Protein AF-A0AB34I446-F1 (afdb_monomer_lite)

Sequence (141 aa):
MFCSHTPAHKYYLTADPTSGAVFLSDTNSRRVFKIKSTVVVKDLIKNSEVVAGTGDQCLPFDDTRCGDGGKATEATLTNPRGITVDKSGLIYFVDGTMIRRIDQNGVISTLLGSNDLTSARPLSCDSVMDISQVKGESFVC

Radius of gyration: 16.6 Å; chains: 1; bounding box: 47×34×46 Å

Structure (mmCIF, N/CA/C/O backbone):
data_AF-A0AB34I446-F1
#
_entry.id   AF-A0AB34I446-F1
#
loop_
_atom_site.group_PDB
_atom_site.id
_atom_site.type_symbol
_atom_site.label_atom_id
_atom_site.label_alt_id
_atom_site.label_comp_id
_atom_site.label_asym_id
_atom_site.label_entity_id
_atom_site.label_seq_id
_atom_site.pdbx_PDB_ins_code
_atom_site.Cartn_x
_atom_site.Cartn_y
_atom_site.Cartn_z
_atom_site.occupancy
_atom_site.B_iso_or_equiv
_atom_site.auth_seq_id
_atom_site.auth_comp_id
_atom_site.auth_asym_id
_atom_site.auth_atom_id
_atom_site.pdbx_PDB_model_num
ATOM 1 N N . MET A 1 1 ? -29.047 14.288 -5.612 1.00 36.94 1 MET A N 1
ATOM 2 C CA . MET A 1 1 ? -28.137 13.231 -5.122 1.00 36.94 1 MET A CA 1
ATOM 3 C C . MET A 1 1 ? -26.791 13.493 -5.777 1.00 36.94 1 MET A C 1
ATOM 5 O O . MET A 1 1 ? -26.695 13.361 -6.987 1.00 36.94 1 MET A O 1
ATOM 9 N N . PHE A 1 2 ? -25.838 14.074 -5.046 1.00 31.22 2 PHE A N 1
ATOM 10 C CA . PHE A 1 2 ? -24.624 14.648 -5.638 1.00 31.22 2 PHE A CA 1
ATOM 11 C C . PHE A 1 2 ? -23.669 13.547 -6.122 1.00 31.22 2 PHE A C 1
ATOM 13 O O . PHE A 1 2 ? -22.964 12.932 -5.328 1.00 31.22 2 PHE A O 1
ATOM 20 N N . CYS A 1 3 ? -23.638 13.324 -7.437 1.00 32.50 3 CYS A N 1
ATOM 21 C CA . CYS A 1 3 ? -22.506 12.715 -8.126 1.00 32.50 3 CYS A CA 1
ATOM 22 C C . CYS A 1 3 ? -21.363 13.740 -8.150 1.00 32.50 3 CYS A C 1
ATOM 24 O O . CYS A 1 3 ? -21.472 14.771 -8.812 1.00 32.50 3 CYS A O 1
ATOM 26 N N . SER A 1 4 ? -20.280 13.486 -7.413 1.00 30.44 4 SER A N 1
ATOM 27 C CA . SER A 1 4 ? -19.069 14.310 -7.493 1.00 30.44 4 SER A CA 1
ATOM 28 C C . SER A 1 4 ? -18.343 14.022 -8.808 1.00 30.44 4 SER A C 1
ATOM 30 O O . SER A 1 4 ? -17.800 12.939 -9.008 1.00 30.44 4 SER A O 1
ATOM 32 N N . HIS A 1 5 ? -18.356 15.002 -9.708 1.00 40.25 5 HIS A N 1
ATOM 33 C CA . HIS A 1 5 ? -17.765 14.976 -11.048 1.00 40.25 5 HIS A CA 1
ATOM 34 C C . HIS A 1 5 ? -16.268 15.359 -11.052 1.00 40.25 5 HIS A C 1
ATOM 36 O O . HIS A 1 5 ? -15.796 16.067 -11.938 1.00 40.25 5 HIS A O 1
ATOM 42 N N . THR A 1 6 ? -15.489 14.884 -10.076 1.00 44.66 6 THR A N 1
ATOM 43 C CA . THR A 1 6 ? -14.024 15.049 -10.050 1.00 44.66 6 THR A CA 1
ATOM 44 C C . THR A 1 6 ? -13.333 13.680 -9.964 1.00 44.66 6 THR A C 1
ATOM 46 O O . THR A 1 6 ? -13.496 12.977 -8.970 1.00 44.66 6 THR A O 1
ATOM 49 N N . PRO A 1 7 ? -12.506 13.269 -10.950 1.00 56.53 7 PRO A N 1
ATOM 50 C CA . PRO A 1 7 ? -11.760 12.002 -10.895 1.00 56.53 7 PRO A CA 1
ATOM 51 C C . PRO A 1 7 ? -10.627 11.970 -9.847 1.00 56.53 7 PRO A C 1
ATOM 53 O O . PRO A 1 7 ? -9.831 11.033 -9.852 1.00 56.53 7 PRO A O 1
ATOM 56 N N . ALA A 1 8 ? -10.499 13.001 -9.006 1.00 52.75 8 ALA A N 1
ATOM 5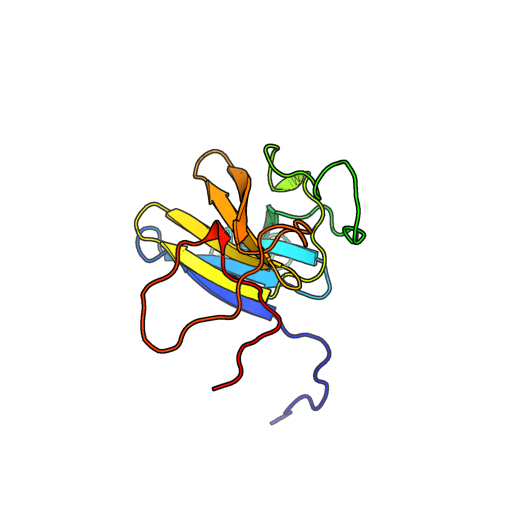7 C CA . ALA A 1 8 ? -9.257 13.362 -8.318 1.00 52.75 8 ALA A CA 1
ATOM 58 C C . ALA A 1 8 ? -8.957 12.557 -7.042 1.00 52.75 8 ALA A C 1
ATOM 60 O O . ALA A 1 8 ? -7.817 12.539 -6.592 1.00 52.75 8 ALA A O 1
ATOM 61 N N . HIS A 1 9 ? -9.940 11.853 -6.482 1.00 61.72 9 HIS A N 1
ATOM 62 C CA . HIS A 1 9 ? -9.770 11.100 -5.236 1.00 61.72 9 HIS A CA 1
ATOM 63 C C . HIS A 1 9 ? -10.228 9.659 -5.422 1.00 61.72 9 HIS A C 1
ATOM 65 O O . HIS A 1 9 ? -11.238 9.225 -4.872 1.00 61.72 9 HIS A O 1
ATOM 71 N N . LYS A 1 10 ? -9.497 8.920 -6.262 1.00 75.81 10 LYS A N 1
ATOM 72 C CA . LYS A 1 10 ? -9.679 7.473 -6.369 1.00 75.81 10 LYS A CA 1
ATOM 73 C C . LYS A 1 10 ? -8.974 6.814 -5.195 1.00 75.81 10 LYS A C 1
ATOM 75 O O . LYS A 1 10 ? -7.762 6.914 -5.062 1.00 75.81 10 LYS A O 1
ATOM 80 N N . TYR A 1 11 ? -9.756 6.138 -4.374 1.00 87.06 11 TYR A N 1
ATOM 81 C CA . TYR A 1 11 ? -9.274 5.238 -3.343 1.00 87.06 11 TYR A CA 1
ATOM 82 C C . TYR A 1 11 ? -9.821 3.839 -3.620 1.00 87.06 11 TYR A C 1
ATOM 84 O O . TYR A 1 11 ? -10.874 3.681 -4.243 1.00 87.06 11 TYR A O 1
ATOM 92 N N . TYR A 1 12 ? -9.097 2.822 -3.172 1.00 91.62 12 TYR A N 1
ATOM 93 C CA . TYR A 1 12 ? -9.455 1.423 -3.378 1.00 91.62 12 TYR A CA 1
ATOM 94 C C . TYR A 1 12 ? -9.624 0.746 -2.027 1.00 91.62 12 TYR A C 1
ATOM 96 O O . TYR A 1 12 ? -8.845 0.989 -1.110 1.00 91.62 12 TYR A O 1
ATOM 104 N N . LEU A 1 13 ? -10.647 -0.093 -1.909 1.00 93.25 13 LEU A N 1
ATOM 105 C CA . LEU A 1 13 ? -10.991 -0.795 -0.680 1.00 93.25 13 LEU A CA 1
ATOM 106 C C . LEU A 1 13 ? -10.922 -2.299 -0.917 1.00 93.25 13 LEU A C 1
ATOM 108 O O . LEU A 1 13 ? -11.331 -2.781 -1.971 1.00 93.25 13 LEU A O 1
ATOM 112 N N . THR A 1 14 ? -10.465 -3.034 0.087 1.00 93.44 14 THR A N 1
ATOM 113 C CA . THR A 1 14 ? -10.576 -4.493 0.132 1.00 93.44 14 THR A CA 1
ATOM 114 C C . THR A 1 14 ? -10.824 -4.937 1.563 1.00 93.44 14 THR A C 1
ATOM 116 O O . THR A 1 14 ? -10.402 -4.270 2.507 1.00 93.44 14 THR A O 1
ATOM 119 N N . ALA A 1 15 ? -11.495 -6.069 1.727 1.00 93.31 15 ALA A N 1
ATOM 120 C CA . ALA A 1 15 ? -11.577 -6.752 3.007 1.00 93.31 15 ALA A CA 1
ATOM 121 C C . ALA A 1 15 ? -10.652 -7.969 2.982 1.00 93.31 15 ALA A C 1
ATOM 123 O O . ALA A 1 15 ? -10.530 -8.633 1.953 1.00 93.31 15 ALA A O 1
ATOM 124 N N . ASP A 1 16 ? -10.008 -8.254 4.107 1.00 92.25 16 ASP A N 1
ATOM 125 C CA . ASP A 1 16 ? -9.361 -9.538 4.329 1.00 92.25 16 ASP A CA 1
ATOM 126 C C . ASP A 1 16 ? -10.448 -10.613 4.495 1.00 92.25 16 ASP A C 1
ATOM 128 O O . ASP A 1 16 ? -11.288 -10.489 5.395 1.00 92.25 16 ASP A O 1
ATOM 132 N N . PRO A 1 17 ? -10.457 -11.659 3.650 1.00 89.31 17 PRO A N 1
ATOM 133 C CA . PRO A 1 17 ? -11.460 -12.716 3.714 1.00 89.31 17 PRO A CA 1
ATOM 134 C C . PRO A 1 17 ? -11.420 -13.524 5.018 1.00 89.31 17 PRO A C 1
ATOM 136 O O . PRO A 1 17 ? -12.424 -14.143 5.365 1.00 89.31 17 PRO A O 1
ATOM 139 N N . THR A 1 18 ? -10.290 -13.541 5.729 1.00 89.50 18 THR A N 1
ATOM 140 C CA . THR A 1 18 ? -10.108 -14.338 6.947 1.00 89.50 18 THR A CA 1
ATOM 141 C C . THR A 1 18 ? -10.444 -13.530 8.199 1.00 89.50 18 THR A C 1
ATOM 143 O O . THR A 1 18 ? -11.219 -13.987 9.035 1.00 89.50 18 THR A O 1
ATOM 146 N N . SER A 1 19 ? -9.881 -12.325 8.346 1.00 87.75 19 SER A N 1
ATOM 147 C CA . SER A 1 19 ? -10.090 -11.501 9.549 1.00 87.75 19 SER A CA 1
ATOM 148 C C . SER A 1 19 ? -11.263 -10.523 9.455 1.00 87.75 19 SER A C 1
ATOM 150 O O . SER A 1 19 ? -11.687 -9.976 10.473 1.00 87.75 19 SER A O 1
ATOM 152 N N . GLY A 1 20 ? -11.769 -10.250 8.249 1.00 88.31 20 GLY A N 1
ATOM 153 C CA . GLY A 1 20 ? -12.748 -9.189 8.007 1.00 88.31 20 GLY A CA 1
ATOM 154 C C . GLY A 1 20 ? -12.178 -7.770 8.143 1.00 88.31 20 GLY A C 1
ATOM 155 O O . GLY A 1 20 ? -12.940 -6.803 8.108 1.00 88.31 20 GLY A O 1
ATOM 156 N N . ALA A 1 21 ? -10.858 -7.612 8.304 1.00 90.50 21 ALA A N 1
ATOM 157 C CA . ALA A 1 21 ? -10.219 -6.302 8.358 1.00 90.50 21 ALA A CA 1
ATOM 158 C C . ALA A 1 21 ? -10.349 -5.570 7.017 1.00 90.50 21 ALA A C 1
ATOM 160 O O . ALA A 1 21 ? -10.143 -6.158 5.958 1.00 90.50 21 ALA A O 1
ATOM 161 N N . VAL A 1 22 ? -10.652 -4.273 7.060 1.00 92.75 22 VAL A N 1
ATOM 162 C CA . VAL A 1 22 ? -10.801 -3.449 5.854 1.00 92.75 22 VAL A CA 1
ATOM 163 C C . VAL A 1 22 ? -9.530 -2.647 5.617 1.00 92.75 22 VAL A C 1
ATOM 165 O O . VAL A 1 22 ? -9.046 -1.956 6.516 1.00 92.75 22 VAL A O 1
ATOM 168 N N . PHE A 1 23 ? -9.023 -2.711 4.391 1.00 94.19 23 PHE A N 1
ATOM 169 C CA . PHE A 1 23 ? -7.867 -1.963 3.925 1.00 94.19 23 PHE A CA 1
ATOM 170 C C . PHE A 1 23 ? -8.281 -0.933 2.881 1.00 94.19 23 PHE A C 1
ATOM 172 O O . PHE A 1 23 ? -9.158 -1.183 2.053 1.00 94.19 23 PHE A O 1
ATOM 179 N N . LEU A 1 24 ? -7.626 0.221 2.927 1.00 93.81 24 LEU A N 1
ATOM 180 C CA . LEU A 1 24 ? -7.850 1.370 2.064 1.00 93.81 24 LEU A CA 1
ATOM 181 C C . LEU A 1 24 ? -6.519 1.782 1.440 1.00 93.81 24 LEU A C 1
ATOM 183 O O . LEU A 1 24 ? -5.591 2.149 2.149 1.00 93.81 24 LEU A O 1
ATOM 187 N N . SER A 1 25 ? -6.438 1.768 0.121 1.00 93.44 25 SER A N 1
ATOM 188 C CA . SER A 1 25 ? -5.324 2.325 -0.642 1.00 93.44 25 SER A CA 1
ATOM 189 C C . SER A 1 25 ? -5.734 3.708 -1.133 1.00 93.44 25 SER A C 1
ATOM 191 O O . SER A 1 25 ? -6.664 3.822 -1.938 1.00 93.44 25 SER A O 1
ATOM 193 N N . ASP A 1 26 ? -5.095 4.755 -0.609 1.00 91.75 26 ASP A N 1
ATOM 194 C CA . ASP A 1 26 ? -5.336 6.129 -1.037 1.00 91.75 26 ASP A CA 1
ATOM 195 C C . ASP A 1 26 ? -4.184 6.630 -1.907 1.00 91.75 26 ASP A C 1
ATOM 197 O O . ASP A 1 26 ? -3.049 6.844 -1.471 1.00 91.75 26 ASP A O 1
ATOM 201 N N . THR A 1 27 ? -4.530 6.850 -3.169 1.00 89.88 27 THR A N 1
ATOM 202 C CA . THR A 1 27 ? -3.639 7.322 -4.214 1.00 89.88 27 THR A CA 1
ATOM 203 C C . THR A 1 27 ? -3.086 8.722 -3.916 1.00 89.88 27 THR A C 1
ATOM 205 O O . THR A 1 27 ? -1.937 9.001 -4.250 1.00 89.88 27 THR A O 1
ATOM 208 N N . ASN A 1 28 ? -3.859 9.599 -3.265 1.00 88.56 28 ASN A N 1
ATOM 209 C CA . ASN A 1 28 ? -3.458 10.992 -3.048 1.00 88.56 28 ASN A CA 1
ATOM 210 C C . ASN A 1 28 ? -2.537 11.156 -1.833 1.00 88.56 28 ASN A C 1
ATOM 212 O O . ASN A 1 28 ? -1.540 11.869 -1.903 1.00 88.56 28 ASN A O 1
ATOM 216 N N . SER A 1 29 ? -2.844 10.474 -0.727 1.00 90.56 29 SER A N 1
ATOM 217 C CA . SER A 1 29 ? -1.955 10.466 0.440 1.00 90.56 29 SER A CA 1
ATOM 218 C C . SER A 1 29 ? -0.756 9.537 0.282 1.00 90.56 29 SER A C 1
ATOM 220 O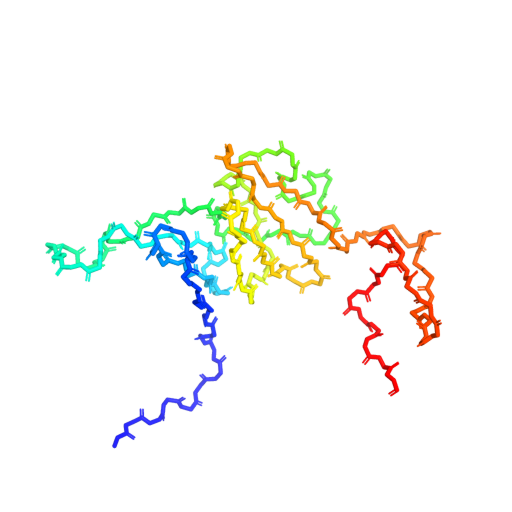 O . SER A 1 29 ? 0.124 9.580 1.134 1.00 90.56 29 SER A O 1
ATOM 222 N N . ARG A 1 30 ? -0.709 8.720 -0.785 1.00 92.81 30 ARG A N 1
ATOM 223 C CA . ARG A 1 30 ? 0.350 7.728 -1.051 1.00 92.81 30 ARG A CA 1
ATOM 224 C C . ARG A 1 30 ? 0.555 6.787 0.127 1.00 92.81 30 ARG A C 1
ATOM 226 O O . ARG A 1 30 ? 1.679 6.443 0.492 1.00 92.81 30 ARG A O 1
ATOM 233 N N . ARG A 1 31 ? -0.559 6.406 0.745 1.00 94.69 31 ARG A N 1
ATOM 234 C CA . ARG A 1 31 ? -0.587 5.549 1.922 1.00 94.69 31 ARG A CA 1
ATOM 235 C C . ARG A 1 31 ? -1.641 4.473 1.769 1.00 94.69 31 ARG A C 1
ATOM 237 O O . ARG A 1 31 ? -2.710 4.679 1.193 1.00 94.69 31 ARG A O 1
ATOM 244 N N . VAL A 1 32 ? -1.321 3.323 2.338 1.00 95.12 32 VAL A N 1
ATOM 245 C CA . VAL A 1 32 ? -2.256 2.225 2.542 1.00 95.12 32 VAL A CA 1
ATOM 246 C C . VAL A 1 32 ? -2.610 2.194 4.017 1.00 95.12 32 VAL A C 1
ATOM 248 O O . VAL A 1 32 ? -1.730 2.194 4.878 1.00 95.12 32 VAL A O 1
ATOM 251 N N . PHE A 1 33 ? -3.901 2.158 4.310 1.00 95.12 33 PHE A N 1
ATOM 252 C CA . PHE A 1 33 ? -4.446 2.159 5.652 1.00 95.12 33 PHE A CA 1
ATOM 253 C C . PHE A 1 33 ? -5.196 0.867 5.953 1.00 95.12 33 PHE A C 1
ATOM 255 O O . PHE A 1 33 ? -5.826 0.281 5.077 1.00 95.12 33 PHE A O 1
ATOM 262 N N . LYS A 1 34 ? -5.200 0.480 7.223 1.00 94.19 34 LYS A N 1
ATOM 263 C CA . LYS A 1 34 ? -6.095 -0.518 7.805 1.00 94.19 34 LYS A CA 1
ATOM 264 C C . LYS A 1 34 ? -7.077 0.186 8.726 1.00 94.19 34 LYS A C 1
ATOM 266 O O . LYS A 1 34 ? -6.689 1.040 9.522 1.00 94.19 34 LYS A O 1
ATOM 271 N N . ILE A 1 35 ? -8.350 -0.164 8.626 1.00 92.31 35 ILE A N 1
ATOM 272 C CA . ILE A 1 35 ? -9.388 0.352 9.516 1.00 92.31 35 ILE A CA 1
ATOM 273 C C . ILE A 1 35 ? -9.350 -0.427 10.836 1.00 92.31 35 ILE A C 1
ATOM 275 O O . ILE A 1 35 ? -9.339 -1.657 10.831 1.00 92.31 35 ILE A O 1
ATOM 279 N N . LYS A 1 36 ? -9.321 0.287 11.968 1.00 88.25 36 LYS A N 1
ATOM 280 C CA . LYS A 1 36 ? -9.161 -0.307 13.308 1.00 88.25 36 LYS A CA 1
ATOM 281 C C . LYS A 1 36 ? -10.436 -0.970 13.820 1.00 88.25 36 LYS A C 1
ATOM 283 O O . LYS A 1 36 ? -10.380 -2.069 14.357 1.00 88.25 36 LYS A O 1
ATOM 288 N N . SER A 1 37 ? -11.577 -0.299 13.685 1.00 84.00 37 SER A N 1
ATOM 289 C CA . SER A 1 37 ? -12.879 -0.786 14.153 1.00 84.00 37 SER A CA 1
ATOM 290 C C . SER A 1 37 ? -13.963 -0.475 13.130 1.00 84.00 37 SER A C 1
ATOM 292 O O . SER A 1 37 ? -14.036 0.634 12.604 1.00 84.00 37 SER A O 1
ATOM 294 N N . THR A 1 38 ? -14.831 -1.445 12.859 1.00 77.69 38 THR A N 1
ATOM 295 C CA . THR A 1 38 ? -15.979 -1.300 11.948 1.00 77.69 38 THR A CA 1
ATOM 296 C C . THR A 1 38 ? -17.321 -1.216 12.682 1.00 77.69 38 THR A C 1
ATOM 298 O O . THR A 1 38 ? -18.340 -0.998 12.036 1.00 77.69 38 THR A O 1
ATOM 301 N N . VAL A 1 39 ? -17.341 -1.362 14.016 1.00 78.56 39 VAL A N 1
ATOM 302 C CA . VAL A 1 39 ? -18.584 -1.534 14.799 1.00 78.56 39 VAL A CA 1
ATOM 303 C C . VAL A 1 39 ? -18.904 -0.323 15.675 1.00 78.56 39 VAL A C 1
ATOM 305 O O . VAL A 1 39 ? -19.992 0.236 15.586 1.00 78.56 39 VAL A O 1
ATOM 308 N N . VAL A 1 40 ? -17.965 0.115 16.518 1.00 74.06 40 VAL A N 1
ATOM 309 C CA . VAL A 1 40 ? -18.124 1.319 17.348 1.00 74.06 40 VAL A CA 1
ATOM 310 C C . VAL A 1 40 ? -16.851 2.136 17.246 1.00 74.06 40 VAL A C 1
ATOM 312 O O . VAL A 1 40 ? -15.762 1.654 17.569 1.00 74.06 40 VAL A O 1
ATOM 315 N N . VAL A 1 41 ? -16.992 3.376 16.787 1.00 76.69 41 VAL A N 1
ATOM 316 C CA . VAL A 1 41 ? -15.871 4.281 16.549 1.00 76.69 41 VAL A CA 1
ATOM 317 C C . VAL A 1 41 ? -16.108 5.555 17.348 1.00 76.69 41 VAL A C 1
ATOM 319 O O . VAL A 1 41 ? -17.017 6.318 17.041 1.00 76.69 41 VAL A O 1
ATOM 322 N N . LYS A 1 42 ? -15.301 5.770 18.395 1.00 73.81 42 LYS A N 1
ATOM 323 C CA . LYS A 1 42 ? -15.362 6.990 19.221 1.00 73.81 42 LYS A CA 1
ATOM 324 C C . LYS A 1 42 ? -14.849 8.219 18.462 1.00 73.81 42 LYS A C 1
ATOM 326 O O . LYS A 1 42 ? -15.463 9.271 18.546 1.00 73.81 42 LYS A O 1
ATOM 331 N N . ASP A 1 43 ? -13.777 8.045 17.685 1.00 81.50 43 ASP A N 1
ATOM 332 C CA . ASP A 1 43 ? -13.168 9.078 16.842 1.00 81.50 43 ASP A CA 1
ATOM 333 C C . ASP A 1 43 ? -13.010 8.562 15.409 1.00 81.50 43 ASP A C 1
ATOM 335 O O . ASP A 1 43 ? -12.088 7.800 15.109 1.00 81.50 43 ASP A O 1
ATOM 339 N N . LEU A 1 44 ? -13.890 8.998 14.503 1.00 77.88 44 LEU A N 1
ATOM 340 C CA . LEU A 1 44 ? -13.861 8.584 13.092 1.00 77.88 44 LEU A CA 1
ATOM 341 C C . LEU A 1 44 ? -12.532 8.936 12.406 1.00 77.88 44 LEU A C 1
ATOM 343 O O . LEU A 1 44 ? -12.051 8.186 11.562 1.00 77.88 44 LEU A O 1
ATOM 347 N N . ILE A 1 45 ? -11.903 10.036 12.823 1.00 78.75 45 ILE A N 1
ATOM 348 C CA . ILE A 1 45 ? -10.656 10.548 12.239 1.00 78.75 45 ILE A CA 1
ATOM 349 C C . ILE A 1 45 ? -9.448 9.663 12.601 1.00 78.75 45 ILE A C 1
ATOM 351 O O . ILE A 1 45 ? -8.496 9.576 11.834 1.00 78.75 45 ILE A O 1
ATOM 355 N N . LYS A 1 46 ? -9.473 8.977 13.752 1.00 84.25 46 LYS A N 1
ATOM 356 C CA . LYS A 1 46 ? -8.351 8.148 14.247 1.00 84.25 46 LYS A CA 1
ATOM 357 C C . LYS A 1 46 ? -8.561 6.646 14.044 1.00 84.25 46 LYS A C 1
ATOM 359 O O . LYS A 1 46 ? -7.781 5.833 14.552 1.00 84.25 46 LYS A O 1
ATOM 364 N N . ASN A 1 47 ? -9.603 6.277 13.302 1.00 88.38 47 ASN A N 1
ATOM 365 C CA . ASN A 1 47 ? -10.000 4.894 13.062 1.00 88.38 47 ASN A CA 1
ATOM 366 C C . ASN A 1 47 ? -9.201 4.197 11.948 1.00 88.38 47 ASN A C 1
ATOM 368 O O . ASN A 1 47 ? -9.571 3.114 11.503 1.00 88.38 47 ASN A O 1
ATOM 372 N N . SER A 1 48 ? -8.108 4.802 11.494 1.00 90.81 48 SER A N 1
ATOM 373 C CA . SER A 1 48 ? -7.181 4.213 10.538 1.00 90.81 48 SER A CA 1
ATOM 374 C C . SER A 1 48 ? -5.788 4.054 11.143 1.00 90.81 48 SER A C 1
ATOM 376 O O . SER A 1 48 ? -5.383 4.752 12.079 1.00 90.81 48 SER A O 1
ATOM 378 N N . GLU A 1 49 ? -5.062 3.081 10.619 1.00 93.25 49 GLU A N 1
ATOM 379 C CA . GLU A 1 49 ? -3.662 2.801 10.897 1.00 93.25 49 GLU A CA 1
ATOM 380 C C . GLU A 1 49 ? -2.918 2.730 9.569 1.00 93.25 49 GLU A C 1
ATOM 382 O O . GLU A 1 49 ? -3.438 2.160 8.614 1.00 93.25 49 GLU A O 1
ATOM 387 N N . VAL A 1 50 ? -1.726 3.320 9.490 1.00 94.56 50 VAL A N 1
ATOM 388 C CA . VAL A 1 50 ? -0.892 3.229 8.287 1.00 94.56 50 VAL A CA 1
ATOM 389 C C . VAL A 1 50 ? -0.266 1.842 8.242 1.00 94.56 50 VAL A C 1
ATOM 391 O O . VAL A 1 50 ? 0.439 1.450 9.163 1.00 94.56 50 VAL A O 1
ATOM 394 N N . VAL A 1 51 ? -0.520 1.124 7.156 1.00 95.56 51 VAL A N 1
ATOM 395 C CA . VAL A 1 51 ? 0.086 -0.179 6.861 1.00 95.56 51 VAL A CA 1
ATOM 396 C C . VAL A 1 51 ? 1.294 -0.003 5.953 1.00 95.56 51 VAL A C 1
ATOM 398 O O . VAL A 1 51 ? 2.292 -0.696 6.120 1.00 95.56 51 VAL A O 1
ATOM 401 N N . ALA A 1 52 ? 1.218 0.939 5.009 1.00 95.44 52 ALA A N 1
ATOM 402 C CA . ALA A 1 52 ? 2.330 1.262 4.129 1.00 95.44 52 ALA A CA 1
ATOM 403 C C . ALA A 1 52 ? 2.332 2.723 3.692 1.00 95.44 52 ALA A C 1
ATOM 405 O O . ALA A 1 52 ? 1.268 3.335 3.564 1.00 95.44 52 ALA A O 1
ATOM 406 N N . GLY A 1 53 ? 3.522 3.241 3.393 1.00 94.69 53 GLY A N 1
ATOM 407 C CA . GLY A 1 53 ? 3.709 4.585 2.864 1.00 94.69 53 GLY A CA 1
ATOM 408 C C . GLY A 1 53 ? 4.040 5.620 3.935 1.00 94.69 53 GLY A C 1
ATOM 409 O O . GLY A 1 53 ? 3.283 5.818 4.888 1.00 94.69 53 GLY A O 1
ATOM 410 N N . THR A 1 54 ? 5.117 6.373 3.721 1.00 94.06 54 THR A N 1
ATOM 411 C CA . THR A 1 54 ? 5.401 7.603 4.482 1.00 94.06 54 THR A CA 1
ATOM 412 C C . THR A 1 54 ? 4.530 8.777 4.027 1.00 94.06 54 THR A C 1
ATOM 414 O O . THR A 1 54 ? 4.324 9.731 4.774 1.00 94.06 54 THR A O 1
ATOM 417 N N . GLY A 1 55 ? 3.951 8.700 2.826 1.00 91.69 55 GLY A N 1
ATOM 418 C CA . GLY A 1 55 ? 3.243 9.788 2.144 1.00 91.69 55 GLY A CA 1
ATOM 419 C C . GLY A 1 55 ? 4.101 10.567 1.141 1.00 91.69 55 GLY A C 1
ATOM 420 O O . GLY A 1 55 ? 3.562 11.323 0.330 1.00 91.69 55 GLY A O 1
ATOM 421 N N . ASP A 1 56 ? 5.414 10.339 1.133 1.00 90.75 56 ASP A N 1
ATOM 422 C CA . ASP A 1 56 ? 6.312 10.907 0.129 1.00 90.75 56 ASP A CA 1
ATOM 423 C C . ASP A 1 56 ? 6.256 10.107 -1.178 1.00 90.75 56 ASP A C 1
ATOM 425 O O . ASP A 1 56 ? 5.965 8.907 -1.181 1.00 90.75 56 ASP A O 1
ATOM 429 N N . GLN A 1 57 ? 6.528 10.775 -2.306 1.00 88.62 57 GLN A N 1
ATOM 430 C CA . GLN A 1 57 ? 6.626 10.081 -3.593 1.00 88.62 57 GLN A CA 1
ATOM 431 C C . GLN A 1 57 ? 7.923 9.293 -3.655 1.00 88.62 57 GLN A C 1
ATOM 433 O O . GLN A 1 57 ? 8.990 9.879 -3.478 1.00 88.62 57 GLN A O 1
ATOM 438 N N . CYS A 1 58 ? 7.849 8.025 -4.049 1.00 86.88 58 CYS A N 1
ATOM 439 C CA . CYS A 1 58 ? 9.042 7.378 -4.571 1.00 86.88 58 CYS A CA 1
ATOM 440 C C . CYS A 1 58 ? 9.363 7.892 -5.982 1.00 86.88 58 CYS A C 1
ATOM 442 O O . CYS A 1 58 ? 8.477 7.947 -6.848 1.00 86.88 58 CYS A O 1
ATOM 444 N N . LEU A 1 59 ? 10.625 8.262 -6.208 1.00 83.38 59 LEU A N 1
ATOM 445 C CA . LEU A 1 59 ? 11.122 8.710 -7.504 1.00 83.38 59 LEU A CA 1
ATOM 446 C C . LEU A 1 59 ? 11.459 7.511 -8.408 1.00 83.38 59 LEU A C 1
ATOM 448 O O . LEU A 1 59 ? 11.989 6.507 -7.928 1.00 83.38 59 LEU A O 1
ATOM 452 N N . PRO A 1 60 ? 11.196 7.605 -9.726 1.00 66.38 60 PRO A N 1
ATOM 453 C CA . PRO A 1 60 ? 11.721 6.633 -10.676 1.00 66.38 60 PRO A CA 1
ATOM 454 C C . PRO A 1 60 ? 13.257 6.693 -10.604 1.00 66.38 60 PRO A C 1
ATOM 456 O O . PRO A 1 60 ? 13.811 7.782 -10.709 1.00 66.38 60 PRO A O 1
ATOM 459 N N . PHE A 1 61 ? 13.921 5.549 -10.406 1.00 67.88 61 PHE A N 1
ATOM 460 C CA . PHE A 1 61 ? 15.379 5.395 -10.194 1.00 67.88 61 PHE A CA 1
ATOM 461 C C . PHE A 1 61 ? 15.922 5.673 -8.784 1.00 67.88 61 PHE A C 1
ATOM 463 O O . PHE A 1 61 ? 17.114 5.912 -8.632 1.00 67.88 61 PHE A O 1
ATOM 470 N N . ASP A 1 62 ? 15.090 5.599 -7.748 1.00 72.31 62 ASP A N 1
ATOM 471 C CA . ASP A 1 62 ? 15.600 5.572 -6.377 1.00 72.31 62 ASP A CA 1
ATOM 472 C C . ASP A 1 62 ? 16.474 4.323 -6.115 1.00 72.31 62 ASP A C 1
ATOM 474 O O . ASP A 1 62 ? 16.012 3.186 -6.267 1.00 72.31 62 ASP A O 1
ATOM 478 N N . ASP A 1 63 ? 17.723 4.536 -5.683 1.00 69.00 63 ASP A N 1
ATOM 479 C CA . ASP A 1 63 ? 18.681 3.477 -5.326 1.00 69.00 63 ASP A CA 1
ATOM 480 C C . ASP A 1 63 ? 18.166 2.604 -4.169 1.00 69.00 63 ASP A C 1
ATOM 482 O O . ASP A 1 63 ? 18.545 1.438 -4.043 1.00 69.00 63 ASP A O 1
ATOM 486 N N . THR A 1 64 ? 17.255 3.135 -3.341 1.00 75.50 64 THR A N 1
ATOM 487 C CA . THR A 1 64 ? 16.664 2.399 -2.213 1.00 75.50 64 THR A CA 1
ATOM 488 C C . THR A 1 64 ? 15.436 1.566 -2.586 1.00 75.50 64 THR A C 1
ATOM 490 O O . THR A 1 64 ? 14.807 0.969 -1.709 1.00 75.50 64 THR A O 1
ATOM 493 N N . ARG A 1 65 ? 15.085 1.493 -3.884 1.00 81.62 65 ARG A N 1
ATOM 494 C CA . ARG A 1 65 ? 13.916 0.756 -4.404 1.00 81.62 65 ARG A CA 1
ATOM 495 C C . ARG A 1 65 ? 12.641 1.067 -3.612 1.00 81.62 65 ARG A C 1
ATOM 497 O O . ARG A 1 65 ? 11.869 0.165 -3.284 1.00 81.62 65 ARG A O 1
ATOM 504 N N . CYS A 1 66 ? 12.435 2.337 -3.260 1.00 87.31 66 CYS A N 1
ATOM 505 C CA . CYS A 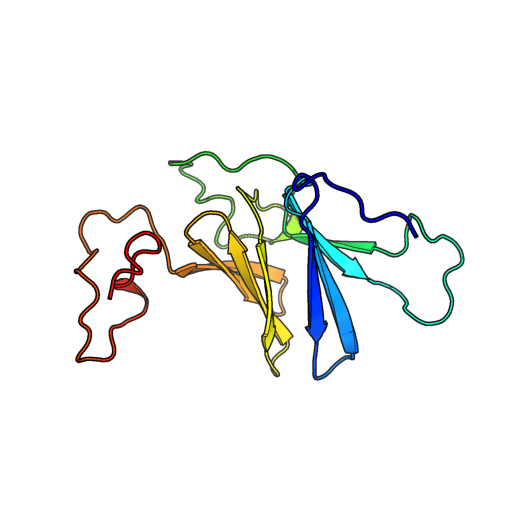1 66 ? 11.264 2.780 -2.509 1.00 87.31 66 CYS A CA 1
ATOM 506 C C . CYS A 1 66 ? 11.071 2.047 -1.163 1.00 87.31 66 CYS A C 1
ATOM 508 O O . CYS A 1 66 ? 9.932 1.810 -0.747 1.00 87.31 66 CYS A O 1
ATOM 510 N N . GLY A 1 67 ? 12.157 1.616 -0.511 1.00 88.56 67 GLY A N 1
ATOM 511 C CA . GLY A 1 67 ? 12.118 0.873 0.754 1.00 88.56 67 GLY A CA 1
ATOM 512 C C . GLY A 1 67 ? 11.814 -0.627 0.631 1.00 88.56 67 GLY A C 1
ATOM 513 O O . GLY A 1 67 ? 11.424 -1.244 1.623 1.00 88.56 67 GLY A O 1
ATOM 514 N N . ASP A 1 68 ? 11.966 -1.227 -0.555 1.00 90.38 68 ASP A N 1
ATOM 515 C CA . ASP A 1 68 ? 11.837 -2.681 -0.727 1.00 90.38 68 ASP A CA 1
ATOM 516 C C . ASP A 1 68 ? 12.797 -3.462 0.188 1.00 90.38 68 ASP A C 1
ATOM 518 O O . ASP A 1 68 ? 13.978 -3.146 0.313 1.00 90.38 68 ASP A O 1
ATOM 522 N N . GLY A 1 69 ? 12.280 -4.518 0.821 1.00 90.62 69 GLY A N 1
ATOM 523 C CA . GLY A 1 69 ? 12.989 -5.329 1.816 1.00 90.62 69 GLY A CA 1
ATOM 524 C C . GLY A 1 69 ? 12.937 -4.766 3.241 1.00 90.62 69 GLY A C 1
ATOM 525 O O . GLY A 1 69 ? 13.327 -5.460 4.179 1.00 90.62 69 GLY A O 1
ATOM 526 N N . GLY A 1 70 ? 12.435 -3.540 3.417 1.00 93.56 70 GLY A N 1
ATOM 527 C CA . GLY A 1 70 ? 12.234 -2.891 4.711 1.00 93.56 70 GLY A CA 1
ATOM 528 C C . GLY A 1 70 ? 10.789 -2.954 5.212 1.00 93.56 70 GLY A C 1
ATOM 529 O O . GLY A 1 70 ? 9.922 -3.613 4.633 1.00 93.56 70 GLY A O 1
ATOM 530 N N . LYS A 1 71 ? 10.512 -2.236 6.307 1.00 96.25 71 LYS A N 1
ATOM 531 C CA . LYS A 1 71 ? 9.152 -2.094 6.843 1.00 96.25 71 LYS A CA 1
ATOM 532 C C . LYS A 1 71 ? 8.282 -1.277 5.894 1.00 96.25 71 LYS A C 1
ATOM 534 O O . LYS A 1 71 ? 8.637 -0.167 5.509 1.00 96.25 71 LYS A O 1
ATOM 539 N N . ALA A 1 72 ? 7.085 -1.772 5.607 1.00 95.00 72 ALA A N 1
ATOM 540 C CA . ALA A 1 72 ? 6.142 -1.133 4.697 1.00 95.00 72 ALA A CA 1
ATOM 541 C C . ALA A 1 72 ? 5.742 0.288 5.137 1.00 95.00 72 ALA A C 1
ATOM 543 O O . ALA A 1 72 ? 5.535 1.163 4.296 1.00 95.00 72 ALA A O 1
ATOM 544 N N . THR A 1 73 ? 5.679 0.555 6.444 1.00 96.00 73 THR A N 1
ATOM 545 C CA . THR A 1 73 ? 5.371 1.885 7.001 1.00 96.00 73 THR A CA 1
ATOM 546 C C . THR A 1 73 ? 6.458 2.929 6.744 1.00 96.00 73 THR A C 1
ATOM 548 O O . THR A 1 73 ? 6.173 4.121 6.789 1.00 96.00 73 THR A O 1
ATOM 551 N N . GLU A 1 74 ? 7.693 2.490 6.504 1.00 94.69 74 GLU A N 1
ATOM 552 C CA . GLU A 1 74 ? 8.855 3.345 6.219 1.00 94.69 74 GLU A CA 1
ATOM 553 C C . GLU A 1 74 ? 9.122 3.458 4.709 1.00 94.69 74 GLU A C 1
ATOM 555 O O . GLU A 1 74 ? 9.922 4.282 4.274 1.00 94.69 74 GLU A O 1
ATOM 560 N N . ALA A 1 75 ? 8.431 2.654 3.902 1.00 93.75 75 ALA A N 1
ATOM 561 C CA . ALA A 1 75 ? 8.535 2.672 2.455 1.00 93.75 75 ALA A CA 1
ATOM 562 C C . ALA A 1 75 ? 7.822 3.886 1.849 1.00 93.75 75 ALA A C 1
ATOM 564 O O . ALA A 1 75 ? 6.785 4.339 2.340 1.00 93.75 75 ALA A O 1
ATOM 565 N N . THR A 1 76 ? 8.345 4.385 0.735 1.00 93.75 76 THR A N 1
ATOM 566 C CA . THR A 1 76 ? 7.694 5.420 -0.074 1.00 93.75 76 THR A CA 1
ATOM 567 C C . THR A 1 76 ? 6.880 4.757 -1.182 1.00 93.75 76 THR A C 1
ATOM 569 O O . THR A 1 76 ? 7.261 3.712 -1.713 1.00 93.75 76 THR A O 1
ATOM 572 N N . LEU A 1 77 ? 5.725 5.336 -1.517 1.00 92.12 77 LEU A N 1
ATOM 573 C CA . LEU A 1 77 ? 4.838 4.817 -2.562 1.00 92.12 77 LEU A CA 1
ATOM 574 C C . LEU A 1 77 ? 4.744 5.850 -3.685 1.00 92.12 77 LEU A C 1
ATOM 576 O O . LEU A 1 77 ? 4.704 7.056 -3.438 1.00 92.12 77 LEU A O 1
ATOM 580 N N . THR A 1 78 ? 4.711 5.407 -4.935 1.00 90.06 78 THR A N 1
ATOM 581 C CA . THR A 1 78 ? 4.594 6.319 -6.079 1.00 90.06 78 THR A CA 1
ATOM 582 C C . THR A 1 78 ? 3.139 6.714 -6.301 1.00 90.06 78 THR A C 1
ATOM 584 O O . THR A 1 78 ? 2.807 7.900 -6.348 1.00 90.06 78 THR A O 1
ATOM 587 N N . ASN A 1 79 ? 2.273 5.721 -6.489 1.00 88.88 79 ASN A N 1
ATOM 588 C CA . ASN A 1 79 ? 0.874 5.908 -6.832 1.00 88.88 79 ASN A CA 1
ATOM 589 C C . ASN A 1 79 ? 0.076 4.640 -6.486 1.00 88.88 79 ASN A C 1
ATOM 591 O O . ASN A 1 79 ? -0.232 3.859 -7.398 1.00 88.88 79 ASN A O 1
ATOM 595 N N . PRO A 1 80 ? -0.236 4.401 -5.199 1.00 92.69 80 PRO A N 1
ATOM 596 C CA . PRO A 1 80 ? -0.892 3.175 -4.786 1.00 92.69 80 PRO A CA 1
ATOM 597 C C . PRO A 1 80 ? -2.334 3.158 -5.302 1.00 92.69 80 PRO A C 1
ATOM 599 O O . PRO A 1 80 ? -3.088 4.128 -5.183 1.00 92.69 80 PRO A O 1
ATOM 602 N N . ARG A 1 81 ? -2.699 2.059 -5.952 1.00 90.94 81 ARG A N 1
ATOM 603 C CA . ARG A 1 81 ? -3.998 1.806 -6.581 1.00 90.94 81 ARG A CA 1
ATOM 604 C C . ARG A 1 81 ? -4.548 0.484 -6.054 1.00 90.94 81 ARG A C 1
ATOM 606 O O . ARG A 1 81 ? -4.262 0.140 -4.909 1.00 90.94 81 ARG A O 1
ATOM 613 N N . GLY A 1 82 ? -5.370 -0.196 -6.859 1.00 90.56 82 GLY A N 1
ATOM 614 C CA . GLY A 1 82 ? -6.019 -1.475 -6.568 1.00 90.56 82 GLY A CA 1
ATOM 615 C C . GLY A 1 82 ? -5.266 -2.332 -5.553 1.00 90.56 82 GLY A C 1
ATOM 616 O O . GLY A 1 82 ? -4.072 -2.578 -5.710 1.00 90.56 82 GLY A O 1
ATOM 617 N N . ILE A 1 83 ? -5.988 -2.747 -4.518 1.00 95.06 83 ILE A N 1
ATOM 618 C CA . ILE A 1 83 ? -5.479 -3.479 -3.362 1.00 95.06 83 ILE A CA 1
ATOM 619 C C . ILE A 1 83 ? -6.298 -4.755 -3.183 1.00 95.06 83 ILE A C 1
ATOM 621 O O . ILE A 1 83 ? -7.506 -4.760 -3.417 1.00 95.06 83 ILE A O 1
ATOM 625 N N . THR A 1 84 ? -5.647 -5.833 -2.770 1.00 95.25 84 THR A N 1
ATOM 626 C CA . 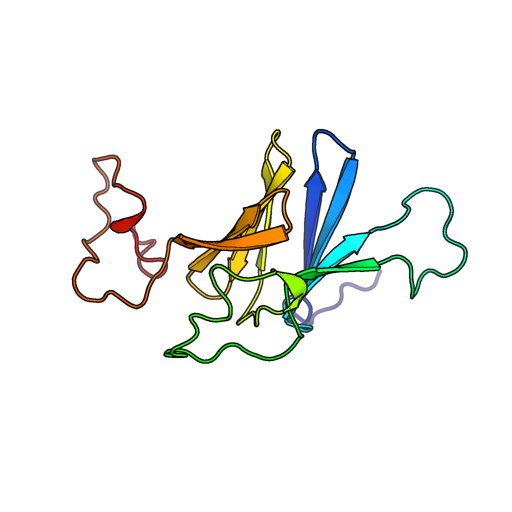THR A 1 84 ? -6.285 -7.101 -2.425 1.00 95.25 84 THR A CA 1
ATOM 627 C C . THR A 1 84 ? -5.510 -7.790 -1.307 1.00 95.25 84 THR A C 1
ATOM 629 O O . THR A 1 84 ? -4.343 -7.478 -1.065 1.00 95.25 84 THR A O 1
ATOM 632 N N . VAL A 1 85 ? -6.167 -8.708 -0.606 1.00 94.94 85 VAL A N 1
ATOM 633 C CA . VAL A 1 85 ? -5.572 -9.495 0.476 1.00 94.94 85 VAL A CA 1
ATOM 634 C C . VAL A 1 85 ? -5.853 -10.960 0.195 1.00 94.94 85 VAL A C 1
ATOM 636 O O . VAL A 1 85 ? -6.983 -11.322 -0.142 1.00 94.94 85 VAL A O 1
ATOM 639 N N . ASP A 1 86 ? -4.829 -11.798 0.297 1.00 92.62 86 ASP A N 1
ATOM 640 C CA . ASP A 1 86 ? -4.994 -13.237 0.131 1.00 92.62 86 ASP A CA 1
ATOM 641 C C . ASP A 1 86 ? -5.456 -13.926 1.426 1.00 92.62 86 ASP A C 1
ATOM 643 O O . ASP A 1 86 ? -5.552 -13.326 2.494 1.00 92.62 86 ASP A O 1
ATOM 647 N N . LYS A 1 87 ? -5.743 -15.229 1.346 1.00 91.44 87 LYS A N 1
ATOM 648 C CA . LYS A 1 87 ? -6.204 -16.010 2.508 1.00 91.44 87 LYS A CA 1
ATOM 649 C C . LYS A 1 87 ? -5.138 -16.177 3.593 1.00 91.44 87 LYS A C 1
ATOM 651 O O . LYS A 1 87 ? -5.490 -16.425 4.744 1.00 91.44 87 LYS A O 1
ATOM 656 N N . SER A 1 88 ? -3.862 -16.064 3.228 1.00 90.12 88 SER A N 1
ATOM 657 C CA . SER A 1 88 ? -2.740 -16.030 4.164 1.00 90.12 88 SER A CA 1
ATOM 658 C C . SER A 1 88 ? -2.525 -14.644 4.775 1.00 90.12 88 SER A C 1
ATOM 660 O O . SER A 1 88 ? -1.639 -14.503 5.605 1.00 90.12 88 SER A O 1
ATOM 662 N N . GLY A 1 89 ? -3.308 -13.622 4.432 1.00 90.38 89 GLY A N 1
ATOM 663 C CA . GLY A 1 89 ? -3.131 -12.268 4.954 1.00 90.38 89 GLY A CA 1
ATOM 664 C C . GLY A 1 89 ? -1.967 -11.497 4.322 1.00 90.38 89 GLY A C 1
ATOM 665 O O . GLY A 1 89 ? -1.551 -10.484 4.880 1.00 90.38 89 GLY A O 1
ATOM 666 N N . LEU A 1 90 ? -1.436 -11.944 3.178 1.00 94.06 90 LEU A N 1
ATOM 667 C CA . LEU A 1 90 ? -0.525 -11.136 2.368 1.00 94.06 90 LEU A CA 1
ATOM 668 C C . LEU A 1 90 ? -1.330 -10.061 1.643 1.00 94.06 90 LEU A C 1
ATOM 670 O O . LEU A 1 90 ? -2.379 -10.333 1.052 1.00 94.06 90 LEU A O 1
ATOM 674 N N . ILE A 1 91 ? -0.819 -8.836 1.669 1.00 95.19 91 ILE A N 1
ATOM 675 C CA . ILE A 1 91 ? -1.466 -7.687 1.039 1.00 95.19 91 ILE A CA 1
ATOM 676 C C . ILE A 1 91 ? -0.759 -7.425 -0.279 1.00 95.19 91 ILE A C 1
ATOM 678 O O . ILE A 1 91 ? 0.451 -7.230 -0.294 1.00 95.19 91 ILE A O 1
ATOM 682 N N . TYR A 1 92 ? -1.508 -7.367 -1.373 1.00 95.19 92 TYR A N 1
ATOM 683 C CA . TYR A 1 92 ? -1.000 -7.028 -2.697 1.00 95.19 92 TYR A CA 1
ATOM 684 C C . TYR A 1 92 ? -1.636 -5.733 -3.161 1.00 95.19 92 TYR A C 1
ATOM 686 O O . TYR A 1 92 ? -2.845 -5.541 -3.029 1.00 95.19 92 TYR A O 1
ATOM 694 N N . PHE A 1 93 ? -0.836 -4.845 -3.733 1.00 94.69 93 PHE A N 1
ATOM 695 C CA . PHE A 1 93 ? -1.340 -3.599 -4.279 1.00 94.69 93 PHE A CA 1
ATOM 696 C C . PHE A 1 93 ? -0.517 -3.142 -5.477 1.00 94.69 93 PHE A C 1
ATOM 698 O O . PHE A 1 93 ? 0.667 -3.450 -5.615 1.00 94.69 93 PHE A O 1
ATOM 705 N N . VAL A 1 94 ? -1.172 -2.406 -6.366 1.00 92.38 94 VAL A N 1
ATOM 706 C CA . VAL A 1 94 ? -0.516 -1.777 -7.513 1.00 92.38 94 VAL A CA 1
ATOM 707 C C . VAL A 1 94 ? 0.097 -0.459 -7.056 1.00 92.38 94 VAL A C 1
ATOM 709 O O . VAL A 1 94 ? -0.610 0.359 -6.479 1.00 92.38 94 VAL A O 1
ATOM 712 N N . ASP A 1 95 ? 1.374 -0.227 -7.341 1.00 90.12 95 ASP A N 1
ATOM 713 C CA . ASP A 1 95 ? 2.083 1.023 -7.065 1.00 90.12 95 ASP A CA 1
ATOM 714 C C . ASP A 1 95 ? 2.718 1.552 -8.357 1.00 90.12 95 ASP A C 1
ATOM 716 O O . ASP A 1 95 ? 3.703 1.011 -8.859 1.00 90.12 95 ASP A O 1
ATOM 720 N N . GLY A 1 96 ? 2.108 2.576 -8.961 1.00 87.00 96 GLY A N 1
ATOM 721 C CA . GLY A 1 96 ? 2.524 3.053 -10.282 1.00 87.00 96 GLY A CA 1
ATOM 722 C C . GLY A 1 96 ? 2.342 1.980 -11.364 1.00 87.00 96 GLY A C 1
ATOM 723 O O . GLY A 1 96 ? 1.211 1.664 -11.732 1.00 87.00 96 GLY A O 1
ATOM 724 N N . THR A 1 97 ? 3.452 1.455 -11.887 1.00 83.94 97 THR A N 1
ATOM 725 C CA . THR A 1 97 ? 3.507 0.369 -12.887 1.00 83.94 97 THR A CA 1
ATOM 726 C C . THR A 1 97 ? 3.952 -0.972 -12.292 1.00 83.94 97 THR A C 1
ATOM 728 O O . THR A 1 97 ? 4.151 -1.938 -13.032 1.00 83.94 97 THR A O 1
ATOM 731 N N . MET A 1 98 ? 4.112 -1.036 -10.968 1.00 86.88 98 MET A N 1
ATOM 732 C CA . MET A 1 98 ? 4.589 -2.205 -10.234 1.00 86.88 98 MET A CA 1
ATOM 733 C C . MET A 1 98 ? 3.456 -2.834 -9.419 1.00 86.88 98 MET A C 1
ATOM 735 O O . MET A 1 98 ? 2.497 -2.163 -9.040 1.00 86.88 98 MET A O 1
ATOM 739 N N . ILE A 1 99 ? 3.572 -4.125 -9.115 1.00 90.81 99 ILE A N 1
ATOM 740 C CA . ILE A 1 99 ? 2.763 -4.781 -8.083 1.00 90.81 99 ILE A CA 1
ATOM 741 C C . ILE A 1 99 ? 3.685 -5.069 -6.915 1.00 90.81 99 ILE A C 1
ATOM 743 O O . ILE A 1 99 ? 4.660 -5.813 -7.044 1.00 90.81 99 ILE A O 1
ATOM 747 N N . ARG A 1 100 ? 3.353 -4.482 -5.771 1.00 93.25 100 ARG A N 1
ATOM 748 C CA . ARG A 1 100 ? 4.075 -4.651 -4.515 1.00 93.25 100 ARG A CA 1
ATOM 749 C C . ARG A 1 100 ? 3.230 -5.480 -3.561 1.00 93.25 100 ARG A C 1
ATOM 751 O O . ARG A 1 100 ? 2.000 -5.511 -3.649 1.00 93.25 100 ARG A O 1
ATOM 758 N N . ARG A 1 101 ? 3.904 -6.185 -2.663 1.00 94.81 101 ARG A N 1
ATOM 759 C CA . ARG A 1 101 ? 3.280 -7.003 -1.628 1.00 94.81 101 ARG A CA 1
ATOM 760 C C . ARG A 1 101 ? 3.840 -6.673 -0.256 1.00 94.81 101 ARG A C 1
ATOM 762 O O . ARG A 1 101 ? 5.000 -6.279 -0.146 1.00 94.81 101 ARG A O 1
ATOM 769 N N . ILE A 1 102 ? 3.029 -6.889 0.769 1.00 96.56 102 ILE A N 1
ATOM 770 C CA . ILE A 1 102 ? 3.402 -6.764 2.177 1.00 96.56 102 ILE A CA 1
ATOM 771 C C . ILE A 1 102 ? 3.137 -8.108 2.838 1.00 96.56 102 ILE A C 1
ATOM 773 O O . ILE A 1 102 ? 2.042 -8.663 2.699 1.00 96.56 102 ILE A O 1
ATOM 777 N N . ASP A 1 103 ? 4.151 -8.636 3.515 1.00 95.00 103 ASP A N 1
ATOM 778 C CA . ASP A 1 103 ? 4.027 -9.884 4.255 1.00 95.00 103 ASP A CA 1
ATOM 779 C C . ASP A 1 103 ? 3.386 -9.693 5.641 1.00 95.00 103 ASP A C 1
ATOM 781 O O . ASP A 1 103 ? 3.123 -8.577 6.094 1.00 95.00 103 ASP A O 1
ATOM 785 N N . GLN A 1 104 ? 3.142 -10.800 6.344 1.00 92.75 104 GLN A N 1
ATOM 786 C CA . GLN A 1 104 ? 2.592 -10.770 7.704 1.00 92.75 104 GLN A CA 1
ATOM 787 C C . GLN A 1 104 ? 3.522 -10.089 8.725 1.00 92.75 104 GLN A C 1
ATOM 789 O O . GLN A 1 104 ? 3.055 -9.654 9.776 1.00 92.75 104 GLN A O 1
ATOM 794 N N . ASN A 1 105 ? 4.821 -9.985 8.427 1.00 93.56 105 ASN A N 1
ATOM 795 C CA . ASN A 1 105 ? 5.802 -9.289 9.260 1.00 93.56 105 ASN A CA 1
ATOM 796 C C . ASN A 1 105 ? 5.831 -7.777 8.973 1.00 93.56 105 ASN A C 1
ATOM 798 O O . ASN A 1 105 ? 6.574 -7.040 9.624 1.00 93.56 105 ASN A O 1
ATOM 802 N N . GLY A 1 106 ? 5.037 -7.304 8.007 1.00 93.88 106 GLY A N 1
ATOM 803 C CA . GLY A 1 106 ? 5.004 -5.912 7.579 1.00 93.88 106 GLY A CA 1
ATOM 804 C C . GLY A 1 106 ? 6.174 -5.523 6.676 1.00 93.88 106 GLY A C 1
ATOM 805 O O . GLY A 1 106 ? 6.478 -4.335 6.574 1.00 93.88 106 GLY A O 1
ATOM 806 N N . VAL A 1 107 ? 6.844 -6.483 6.037 1.00 95.88 107 VAL A N 1
ATOM 807 C CA . VAL A 1 107 ? 7.938 -6.241 5.089 1.00 95.88 107 VAL A CA 1
ATOM 808 C C . VAL A 1 107 ? 7.373 -6.054 3.686 1.00 95.88 107 VAL A C 1
ATOM 810 O O . VAL A 1 107 ? 6.593 -6.881 3.208 1.00 95.88 107 VAL A O 1
ATOM 813 N N . ILE A 1 108 ? 7.775 -4.975 3.012 1.00 95.56 108 ILE A N 1
ATOM 814 C CA . ILE A 1 108 ? 7.362 -4.690 1.634 1.00 95.56 108 ILE A CA 1
ATOM 815 C C . ILE A 1 108 ? 8.343 -5.292 0.623 1.00 95.56 108 ILE A C 1
ATOM 817 O O . ILE A 1 108 ? 9.556 -5.281 0.820 1.00 95.56 108 ILE A O 1
ATOM 821 N N . SER A 1 109 ? 7.825 -5.826 -0.479 1.00 92.56 109 SER A N 1
ATOM 822 C CA . SER A 1 109 ? 8.636 -6.297 -1.606 1.00 92.56 109 SER A CA 1
ATOM 823 C C . SER A 1 109 ? 7.906 -6.110 -2.930 1.00 92.56 109 SER A C 1
ATOM 825 O O . SER A 1 109 ? 6.678 -6.196 -2.990 1.00 92.56 109 SER A O 1
ATOM 827 N N . THR A 1 110 ? 8.652 -5.898 -4.009 1.00 90.38 110 THR A N 1
ATOM 828 C CA . THR A 1 110 ? 8.086 -5.837 -5.359 1.00 90.38 110 THR A CA 1
ATOM 829 C C . THR A 1 110 ? 7.976 -7.234 -5.966 1.00 90.38 110 THR A C 1
ATOM 831 O O . THR A 1 110 ? 8.945 -7.989 -6.001 1.00 90.38 110 THR A O 1
ATOM 834 N N . LEU A 1 111 ? 6.773 -7.582 -6.425 1.00 86.62 111 LEU A N 1
ATOM 835 C CA . LEU A 1 111 ? 6.474 -8.848 -7.093 1.00 86.62 111 LEU A CA 1
ATOM 836 C C . LEU A 1 111 ? 6.587 -8.714 -8.616 1.00 86.62 111 LEU A C 1
ATOM 838 O O . LEU A 1 111 ? 7.132 -9.599 -9.266 1.00 86.62 111 LEU A O 1
ATOM 842 N N . LEU A 1 112 ? 6.060 -7.618 -9.172 1.00 81.06 112 LEU A N 1
ATOM 843 C CA . LEU A 1 112 ? 6.067 -7.326 -10.606 1.00 81.06 112 LEU A CA 1
ATOM 844 C C . LEU A 1 112 ? 6.467 -5.890 -10.874 1.00 81.06 112 LEU A C 1
ATOM 846 O O . LEU A 1 112 ? 6.058 -4.988 -10.149 1.00 81.06 112 LEU A O 1
ATOM 850 N N . GLY A 1 113 ? 7.161 -5.686 -11.990 1.00 68.06 113 GLY A N 1
ATOM 851 C CA . GLY A 1 113 ? 7.654 -4.383 -12.403 1.00 68.06 113 GLY A CA 1
ATOM 852 C C . GLY A 1 113 ? 9.006 -4.088 -11.763 1.00 68.06 113 GLY A C 1
ATOM 853 O O . GLY A 1 113 ? 9.178 -4.073 -10.552 1.00 68.06 113 GLY A O 1
ATOM 854 N N . SER A 1 114 ? 10.011 -3.895 -12.599 1.00 62.59 114 SER A N 1
ATOM 855 C CA . SER A 1 114 ? 11.322 -3.402 -12.202 1.00 62.59 114 SER A CA 1
ATOM 856 C C . SER A 1 114 ? 11.935 -2.688 -13.394 1.00 62.59 114 SER A C 1
ATOM 858 O O . SER A 1 114 ? 11.552 -2.906 -14.544 1.00 62.59 114 SER A O 1
ATOM 860 N N . ASN A 1 115 ? 12.897 -1.826 -13.099 1.00 56.53 115 ASN A N 1
ATOM 861 C CA . ASN A 1 115 ? 13.647 -1.015 -14.053 1.00 56.53 115 ASN A CA 1
ATOM 862 C C . ASN A 1 115 ? 14.629 -1.871 -14.881 1.00 56.53 115 ASN A C 1
ATOM 864 O O . ASN A 1 115 ? 15.446 -1.314 -15.612 1.00 56.53 115 ASN A O 1
ATOM 868 N N . ASP A 1 116 ? 14.574 -3.202 -14.760 1.00 52.28 116 ASP A N 1
ATOM 869 C CA . ASP A 1 116 ? 15.401 -4.151 -15.501 1.00 52.28 116 ASP A CA 1
ATOM 870 C C . ASP A 1 116 ? 14.942 -4.217 -16.960 1.00 52.28 116 ASP A C 1
ATOM 872 O O . ASP A 1 116 ? 14.297 -5.155 -17.433 1.00 52.28 116 ASP A O 1
ATOM 876 N N . LEU A 1 117 ? 15.327 -3.180 -17.703 1.00 50.38 117 LEU A N 1
ATOM 877 C CA . LEU A 1 117 ? 15.184 -3.062 -19.153 1.00 50.38 117 LEU A CA 1
ATOM 878 C C . LEU A 1 117 ? 15.886 -4.202 -19.916 1.00 50.38 117 LEU A C 1
ATOM 880 O O . LEU A 1 117 ? 15.689 -4.341 -21.118 1.00 50.38 117 LEU A O 1
ATOM 884 N N . THR A 1 118 ? 16.691 -5.023 -19.239 1.00 49.66 118 THR A N 1
ATOM 885 C CA . THR A 1 118 ? 17.450 -6.135 -19.820 1.00 49.66 118 THR A CA 1
ATOM 886 C C . THR A 1 118 ? 16.671 -7.451 -19.896 1.00 49.66 118 THR A C 1
ATOM 888 O O . THR A 1 118 ? 17.077 -8.325 -20.657 1.00 49.66 118 THR A O 1
ATOM 891 N N . SER A 1 119 ? 15.559 -7.604 -19.160 1.00 49.00 119 SER A N 1
ATOM 892 C CA . SER A 1 119 ? 14.813 -8.879 -19.073 1.00 49.00 119 SER A CA 1
ATOM 893 C C . SER A 1 119 ? 13.353 -8.805 -19.535 1.00 49.00 119 SER A C 1
ATOM 895 O O . SER A 1 119 ? 12.666 -9.827 -19.570 1.00 49.00 119 SER A O 1
ATOM 897 N N . ALA A 1 120 ? 12.862 -7.622 -19.917 1.00 47.00 120 ALA A N 1
ATOM 898 C CA . ALA A 1 120 ? 11.486 -7.453 -20.377 1.00 47.00 120 ALA A CA 1
ATOM 899 C C . ALA A 1 120 ? 11.289 -8.107 -21.756 1.00 47.00 120 ALA A C 1
ATOM 901 O O . ALA A 1 120 ? 11.714 -7.576 -22.784 1.00 47.00 120 ALA A O 1
ATOM 902 N N . ARG A 1 121 ? 10.628 -9.267 -21.783 1.00 54.16 121 ARG A N 1
ATOM 903 C CA . ARG A 1 121 ? 10.214 -9.943 -23.018 1.00 54.16 121 ARG A CA 1
ATOM 904 C C . ARG A 1 121 ? 8.772 -9.521 -23.353 1.00 54.16 121 ARG A C 1
ATOM 906 O O . ARG A 1 121 ? 7.985 -9.329 -22.428 1.00 54.16 121 ARG A O 1
ATOM 913 N N . PRO A 1 122 ? 8.396 -9.344 -24.636 1.00 55.78 122 PRO A N 1
ATOM 914 C CA . PRO A 1 122 ? 7.008 -9.065 -25.000 1.00 55.78 122 PRO A CA 1
ATOM 915 C C . PRO A 1 122 ? 6.080 -10.145 -24.444 1.00 55.78 122 PRO A C 1
ATOM 917 O O . PRO A 1 122 ? 6.419 -11.329 -24.512 1.00 55.78 122 PRO A O 1
ATOM 920 N N . LEU A 1 123 ? 4.925 -9.737 -23.913 1.00 54.69 123 LEU A N 1
ATOM 921 C CA . LEU A 1 123 ? 3.949 -10.676 -23.374 1.00 54.69 123 LEU A CA 1
ATOM 922 C C . LEU A 1 123 ? 3.468 -11.617 -24.495 1.00 54.69 123 LEU A C 1
ATOM 924 O O . LEU A 1 123 ? 2.846 -11.175 -25.458 1.00 54.69 123 LEU A O 1
ATOM 928 N N . SER A 1 124 ? 3.785 -12.910 -24.395 1.00 51.50 124 SER A N 1
ATOM 929 C CA . SER A 1 124 ? 3.273 -13.939 -25.305 1.00 51.50 124 SER A CA 1
ATOM 930 C C . SER A 1 124 ? 1.817 -14.263 -24.964 1.00 51.50 124 SER A C 1
ATOM 932 O O . SER A 1 124 ? 1.500 -14.551 -23.813 1.00 51.50 124 SER A O 1
ATOM 934 N N . CYS A 1 125 ? 0.939 -14.245 -25.971 1.00 57.44 125 CYS A N 1
ATOM 935 C CA . CYS A 1 125 ? -0.481 -14.592 -25.822 1.00 57.44 125 CYS A CA 1
ATOM 936 C C . CYS A 1 125 ? -0.728 -16.104 -25.658 1.00 57.44 125 CYS A C 1
ATOM 938 O O . CYS A 1 125 ? -1.819 -16.498 -25.255 1.00 57.44 125 CYS A O 1
ATOM 940 N N . ASP A 1 126 ? 0.287 -16.936 -25.920 1.00 60.28 126 ASP A N 1
ATOM 941 C CA . ASP A 1 126 ? 0.144 -18.394 -26.034 1.00 60.28 126 ASP A CA 1
ATOM 942 C C . ASP A 1 126 ? 0.834 -19.174 -24.902 1.00 60.28 126 ASP A C 1
ATOM 944 O O . ASP A 1 126 ? 0.799 -20.404 -24.879 1.00 60.28 126 ASP A O 1
ATOM 948 N N . SER A 1 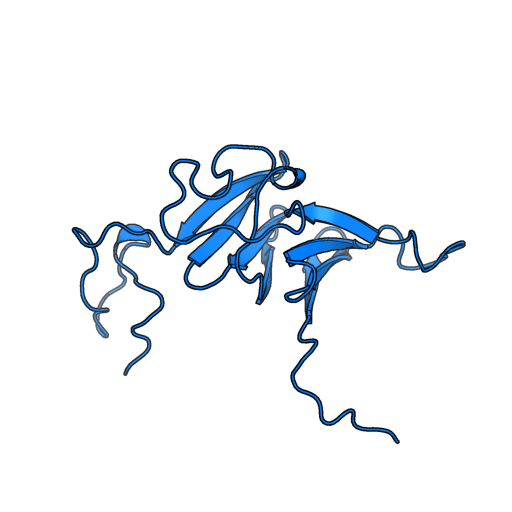127 ? 1.496 -18.495 -23.955 1.00 62.78 127 SER A N 1
ATOM 949 C CA . SER A 1 127 ? 2.255 -19.172 -22.896 1.00 62.78 127 SER A CA 1
ATOM 950 C C . SER A 1 127 ? 2.239 -18.436 -21.554 1.00 62.78 127 SER A C 1
ATOM 952 O O . SER A 1 127 ? 2.258 -17.209 -21.487 1.00 62.78 127 SER A O 1
ATOM 954 N N . VAL A 1 128 ? 2.205 -19.212 -20.462 1.00 62.16 128 VAL A N 1
ATOM 955 C CA . VAL A 1 128 ? 2.355 -18.701 -19.091 1.00 62.16 128 VAL A CA 1
ATOM 956 C C . VAL A 1 128 ? 3.800 -18.232 -18.919 1.00 62.16 128 VAL A C 1
ATOM 958 O O . VAL A 1 128 ? 4.723 -19.041 -19.000 1.00 62.16 128 VAL A O 1
ATOM 961 N N . MET A 1 129 ? 3.995 -16.932 -18.704 1.00 60.28 129 MET A N 1
ATOM 962 C CA . MET A 1 129 ? 5.312 -16.347 -18.436 1.00 60.28 129 MET A CA 1
ATOM 963 C C . MET A 1 129 ? 5.580 -16.245 -16.939 1.00 60.28 129 MET A C 1
ATOM 965 O O . MET A 1 129 ? 4.661 -16.087 -16.133 1.00 60.28 129 MET A O 1
ATOM 969 N N . ASP A 1 130 ? 6.862 -16.307 -16.584 1.00 62.81 130 ASP A N 1
ATOM 970 C CA . ASP A 1 130 ? 7.315 -16.036 -15.226 1.00 62.81 130 ASP A CA 1
ATOM 971 C C . ASP A 1 130 ? 7.083 -14.560 -14.869 1.00 62.81 130 ASP A C 1
ATOM 973 O O . ASP A 1 130 ? 7.169 -13.671 -15.720 1.00 62.81 130 ASP A O 1
ATOM 977 N N . ILE A 1 131 ? 6.817 -14.306 -13.588 1.00 60.12 131 ILE A N 1
ATOM 978 C CA . ILE A 1 131 ? 6.582 -12.980 -13.012 1.00 60.12 131 ILE A CA 1
ATOM 979 C C . ILE A 1 131 ? 7.703 -11.993 -13.407 1.00 60.12 131 ILE A C 1
ATOM 981 O O . ILE A 1 131 ? 7.447 -10.848 -13.760 1.00 60.12 131 ILE A O 1
ATOM 985 N N . SER A 1 132 ? 8.951 -12.456 -13.480 1.00 61.69 132 SER A N 1
ATOM 986 C CA . SER A 1 132 ? 10.113 -11.646 -13.866 1.00 61.69 132 SER A CA 1
ATOM 987 C C . SER A 1 132 ? 10.079 -11.110 -15.306 1.00 61.69 132 SER A C 1
ATOM 989 O O . SER A 1 132 ? 10.806 -10.170 -15.622 1.00 61.69 132 SER A O 1
ATOM 991 N N . GLN A 1 133 ? 9.240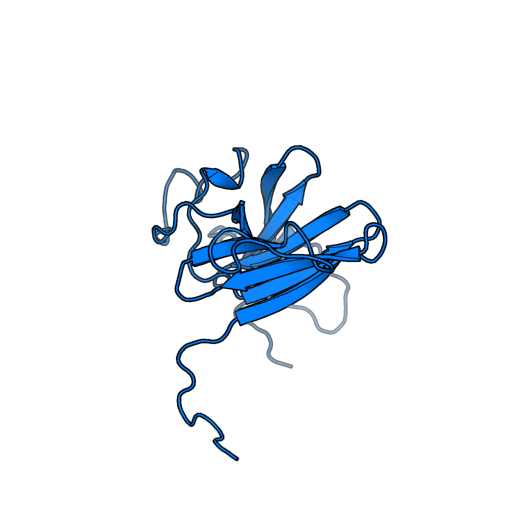 -11.671 -16.182 1.00 53.31 133 GLN A N 1
ATOM 992 C CA . GLN A 1 133 ? 9.217 -11.366 -17.618 1.00 53.31 133 GLN A CA 1
ATOM 993 C C . GLN A 1 133 ? 8.103 -10.385 -18.021 1.00 53.31 133 GLN A C 1
ATOM 995 O O . GLN A 1 133 ? 8.035 -9.982 -19.181 1.00 53.31 133 GLN A O 1
ATOM 1000 N N . VAL A 1 134 ? 7.234 -9.981 -17.088 1.00 55.78 134 VAL A N 1
ATOM 1001 C CA . VAL A 1 134 ? 6.027 -9.185 -17.366 1.00 55.78 134 VAL A CA 1
ATOM 1002 C C . VAL A 1 134 ? 6.253 -7.693 -17.082 1.00 55.78 134 VAL A C 1
ATOM 1004 O O . VAL A 1 134 ? 6.572 -7.304 -15.958 1.00 55.78 134 VAL A O 1
ATOM 1007 N N . LYS A 1 135 ? 6.014 -6.829 -18.085 1.00 59.09 135 LYS A N 1
ATOM 1008 C CA . LYS A 1 135 ? 6.044 -5.359 -17.939 1.00 59.09 135 LYS A CA 1
ATOM 1009 C C . LYS A 1 135 ? 4.628 -4.765 -17.926 1.00 59.09 135 LYS A C 1
ATOM 1011 O O . LYS A 1 135 ? 3.828 -5.037 -18.817 1.00 59.09 135 LYS A O 1
ATOM 1016 N N . GLY A 1 136 ? 4.344 -3.883 -16.963 1.00 49.72 136 GLY A N 1
ATOM 1017 C CA . GLY A 1 136 ? 3.022 -3.264 -16.756 1.00 49.72 136 GLY A CA 1
ATOM 1018 C C . GLY A 1 136 ? 2.534 -2.280 -17.835 1.00 49.72 136 GLY A C 1
ATOM 1019 O O . GLY A 1 136 ? 1.430 -1.760 -17.711 1.00 49.72 136 GLY A O 1
ATOM 1020 N N . GLU A 1 137 ? 3.315 -2.019 -18.889 1.00 42.09 137 GLU A N 1
ATOM 1021 C CA . GLU A 1 137 ? 2.980 -1.071 -19.973 1.00 42.09 137 GLU A CA 1
ATOM 1022 C C . GLU A 1 137 ? 2.575 -1.742 -21.298 1.00 42.09 137 GLU A C 1
ATOM 1024 O O . GLU A 1 137 ? 2.462 -1.073 -22.321 1.00 42.09 137 GLU A O 1
ATOM 1029 N N . SER A 1 138 ? 2.346 -3.056 -21.327 1.00 39.47 138 SER A N 1
ATOM 1030 C CA . SER A 1 138 ? 1.990 -3.757 -22.571 1.00 39.47 138 SER A CA 1
ATOM 1031 C C . SER A 1 138 ? 0.807 -4.702 -22.395 1.00 39.47 138 SER A C 1
ATOM 1033 O O . SER A 1 138 ? 0.864 -5.861 -22.778 1.00 39.47 138 SER A O 1
ATOM 1035 N N . PHE A 1 139 ? -0.302 -4.193 -21.857 1.00 42.84 139 PHE A N 1
ATOM 1036 C CA . PHE A 1 139 ? -1.611 -4.821 -22.051 1.00 42.84 139 PHE A CA 1
ATOM 1037 C C . PHE A 1 139 ? -2.146 -4.443 -23.438 1.00 42.84 139 PHE A C 1
ATOM 1039 O O . PHE A 1 139 ? -3.050 -3.621 -23.557 1.00 42.84 139 PHE A O 1
ATOM 1046 N N . VAL A 1 140 ? -1.544 -4.982 -24.495 1.00 37.69 140 VAL A N 1
ATOM 1047 C CA . VAL A 1 140 ? -2.136 -4.934 -25.835 1.00 37.69 140 VAL A CA 1
ATOM 1048 C C . VAL A 1 140 ? -2.292 -6.375 -26.293 1.00 37.69 140 VAL A C 1
ATOM 1050 O O . VAL A 1 140 ? -1.299 -7.045 -26.568 1.00 37.69 140 VAL A O 1
ATOM 1053 N N . CYS A 1 141 ? -3.540 -6.840 -26.301 1.00 39.09 141 CYS A N 1
ATOM 1054 C CA . CYS A 1 141 ? -3.974 -7.868 -27.237 1.00 39.09 141 CYS A CA 1
ATOM 1055 C C . CYS A 1 141 ? -4.452 -7.165 -28.507 1.00 39.09 141 CYS A C 1
ATOM 1057 O O . CYS A 1 141 ? -5.127 -6.118 -28.361 1.00 39.09 141 CYS A O 1
#

Secondary structure (DSSP, 8-state):
------TT--EEEEE-TTT--EEEEETTTTEEEEES-SS--S-GGG-EEEEE--SSBPPTT-TTGGGTTSBGGG--BS-EEEEEE-TT--EEEEETTEEEEE-TT-BEEEEE--S-TTT-----TTS---GGG--TT----

InterPro domains:
  IPR011042 Six-bladed beta-propeller, TolB-like [G3DSA:2.120.10.30] (3-123)
  IPR051216 Teneurin [PTHR11219] (4-135)
  IPR056822 Teneurin, NHL domain [PF25021] (4-135)

Organism: Eschrichtius robustus (NCBI:txid9764)

Foldseek 3Di:
DDDDPDPPWDKEWEAQPAPRWIWICTQQQQFIWIFQDDPDDPDPVPRIDTLAAPSDADDDPDPCQQVAQHARPSGHAHGWHYWYADNQRKIWIDGPFWIWIAHPVRGIHTQADDPPPPQADQDDPPDDDHRSHDTSPDPDD

pLDDT: mean 79.01, std 18.58, range [30.44, 96.56]